Protein AF-A0A958J4Z8-F1 (afdb_monomer)

Radius of gyration: 10.98 Å; Cα contacts (8 Å, |Δi|>4): 43; chains: 1; bounding box: 26×22×26 Å

Solvent-accessible surface area (backbone atoms only — not comparable to full-atom values): 3836 Å² total; per-residue (Å²): 136,91,86,85,86,88,81,76,98,59,84,90,76,47,64,47,60,55,48,18,52,49,27,52,77,65,73,43,79,86,84,74,96,78,84,79,74,60,91,85,51,49,62,66,58,54,24,58,75,66,34,86,67,88,115

Sequence (55 aa):
MNKIFVTGIGTGVGKSVVSAALVQALRANYWKPIQSGTIEGSDTETVASLVSNAS

Mean predicted aligned error: 4.05 Å

Secondary structure (DSSP, 8-state):
--------SSTTSSHHHHHHHHHHHHTPPP--S----GGG--HHHHHHHH--S--

Foldseek 3Di:
DDDDDQDDDDPPPCSLVVQLVCCQVVVDDDDDPDFDDCPVHTSNVSSVVSHPRDD

Structure (mmCIF, N/CA/C/O backbone):
data_AF-A0A958J4Z8-F1
#
_entry.id   AF-A0A958J4Z8-F1
#
loop_
_atom_site.group_PDB
_atom_site.id
_atom_site.type_symbol
_atom_site.label_atom_id
_atom_site.label_alt_id
_atom_site.label_comp_id
_atom_site.label_asym_id
_atom_site.label_entity_id
_atom_site.label_seq_id
_atom_site.pdbx_PDB_ins_code
_atom_site.Cartn_x
_atom_site.Cartn_y
_atom_site.Cartn_z
_atom_site.occupancy
_atom_site.B_iso_or_equiv
_atom_site.auth_seq_id
_atom_site.auth_comp_id
_atom_site.auth_asym_id
_atom_site.auth_atom_id
_atom_site.pdbx_PDB_model_num
ATOM 1 N N . MET A 1 1 ? -6.750 -9.416 14.745 1.00 70.81 1 MET A N 1
ATOM 2 C CA . MET A 1 1 ? -6.060 -8.568 13.746 1.00 70.81 1 MET A CA 1
ATOM 3 C C . MET A 1 1 ? -6.214 -9.214 12.383 1.00 70.81 1 MET A C 1
ATOM 5 O O . MET A 1 1 ? -5.790 -10.355 12.234 1.00 70.81 1 MET A O 1
ATOM 9 N N . ASN A 1 2 ? -6.810 -8.510 11.421 1.00 86.44 2 ASN A N 1
ATOM 10 C CA . ASN A 1 2 ? -6.942 -9.002 10.048 1.00 86.44 2 ASN A CA 1
ATOM 11 C C . ASN A 1 2 ? -5.708 -8.584 9.240 1.00 86.44 2 ASN A C 1
ATOM 13 O O . ASN A 1 2 ? -5.269 -7.441 9.345 1.00 86.44 2 ASN A O 1
ATOM 17 N N . LYS A 1 3 ? -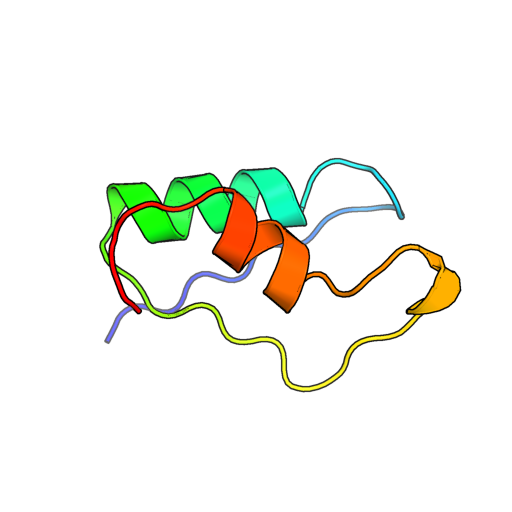5.142 -9.509 8.460 1.00 93.00 3 LYS A N 1
ATOM 18 C CA . LYS A 1 3 ? -3.983 -9.261 7.593 1.00 93.00 3 LYS A CA 1
ATOM 19 C C . LYS A 1 3 ? -4.425 -9.375 6.141 1.00 93.00 3 LYS A C 1
ATOM 21 O O . LYS A 1 3 ? -5.040 -10.371 5.772 1.00 93.00 3 LYS A O 1
ATOM 26 N N . ILE A 1 4 ? -4.098 -8.369 5.338 1.00 95.75 4 ILE A N 1
ATOM 27 C CA . ILE A 1 4 ? -4.369 -8.348 3.900 1.00 95.75 4 ILE A CA 1
ATOM 28 C C . ILE A 1 4 ? -3.025 -8.372 3.179 1.00 95.75 4 ILE A C 1
ATOM 30 O O . ILE A 1 4 ? -2.136 -7.589 3.507 1.00 95.75 4 ILE A O 1
ATOM 34 N N . PHE A 1 5 ? -2.877 -9.275 2.212 1.00 96.06 5 PHE A N 1
ATOM 35 C CA . PHE A 1 5 ? -1.683 -9.366 1.381 1.00 96.06 5 PHE A CA 1
ATOM 36 C C . PHE A 1 5 ? -2.005 -8.911 -0.041 1.00 96.06 5 PHE A C 1
ATOM 38 O O . PHE A 1 5 ? -2.863 -9.492 -0.703 1.00 96.06 5 PHE A O 1
ATOM 45 N N . VAL A 1 6 ? -1.317 -7.867 -0.503 1.00 95.56 6 VAL A N 1
ATOM 46 C CA . VAL A 1 6 ? -1.468 -7.326 -1.859 1.00 95.56 6 VAL A CA 1
ATOM 47 C C . VAL A 1 6 ? -0.354 -7.893 -2.737 1.00 95.56 6 VAL A C 1
ATOM 49 O O . VAL A 1 6 ? 0.823 -7.625 -2.509 1.00 95.56 6 VAL A O 1
ATOM 52 N N . THR A 1 7 ? -0.725 -8.672 -3.753 1.00 95.31 7 THR A N 1
ATOM 53 C CA . THR A 1 7 ? 0.201 -9.280 -4.723 1.00 95.31 7 THR A CA 1
ATOM 54 C C . THR A 1 7 ? -0.144 -8.860 -6.152 1.00 95.31 7 THR A C 1
ATOM 56 O O . THR A 1 7 ? -1.239 -8.369 -6.417 1.00 95.31 7 THR A O 1
ATOM 59 N N . GLY A 1 8 ? 0.789 -9.028 -7.085 1.00 92.75 8 GLY A N 1
ATOM 60 C CA . GLY A 1 8 ? 0.583 -8.722 -8.499 1.00 92.75 8 GLY A CA 1
ATOM 61 C C . GLY A 1 8 ? 1.697 -9.291 -9.370 1.00 92.75 8 GLY A C 1
ATOM 62 O O . G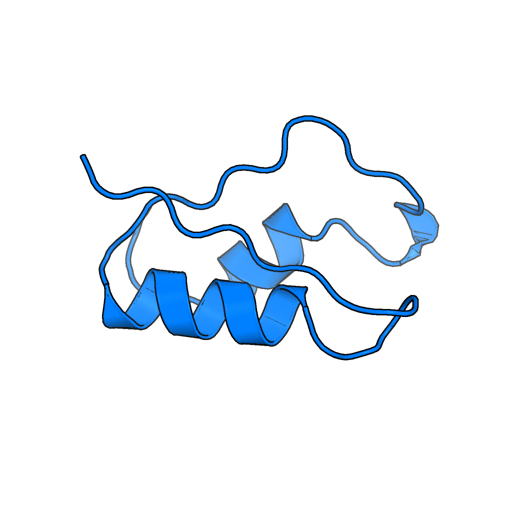LY A 1 8 ? 2.808 -9.514 -8.898 1.00 92.75 8 GLY A O 1
ATOM 63 N N . ILE A 1 9 ? 1.388 -9.514 -10.646 1.00 93.94 9 ILE A N 1
ATOM 64 C CA . ILE A 1 9 ? 2.214 -10.300 -11.579 1.00 93.94 9 ILE A CA 1
ATOM 65 C C . ILE A 1 9 ? 3.413 -9.549 -12.180 1.00 93.94 9 ILE A C 1
ATOM 67 O O . ILE A 1 9 ? 4.180 -10.131 -12.937 1.00 93.94 9 ILE A O 1
ATOM 71 N N . GLY A 1 10 ? 3.580 -8.261 -11.870 1.00 88.12 10 GLY A N 1
ATOM 72 C CA . GLY A 1 10 ? 4.649 -7.445 -12.442 1.00 88.12 10 GLY A CA 1
ATOM 73 C C . GLY A 1 10 ? 4.986 -6.206 -11.620 1.00 88.12 10 GLY A C 1
ATOM 74 O O . GLY A 1 10 ? 4.292 -5.851 -10.657 1.00 88.12 10 GLY A O 1
ATOM 75 N N . THR A 1 11 ? 6.068 -5.539 -12.006 1.00 87.00 11 THR A N 1
ATOM 76 C CA . THR A 1 11 ? 6.448 -4.208 -11.510 1.00 87.00 11 THR A CA 1
ATOM 77 C C . THR A 1 11 ? 5.545 -3.148 -12.147 1.00 87.00 11 THR A C 1
ATOM 79 O O . THR A 1 11 ? 5.059 -3.339 -13.255 1.00 87.00 11 THR A O 1
ATOM 82 N N . GLY A 1 12 ? 5.228 -2.069 -11.427 1.00 87.44 12 GLY A N 1
ATOM 83 C CA . GLY A 1 12 ? 4.401 -0.976 -11.964 1.00 87.44 12 GLY A CA 1
ATOM 84 C C . GLY A 1 12 ? 2.898 -1.262 -12.121 1.00 87.44 12 GLY A C 1
ATOM 85 O O . GLY A 1 12 ? 2.141 -0.350 -12.418 1.00 87.44 12 GLY A O 1
ATOM 86 N N . VAL A 1 13 ? 2.414 -2.479 -11.840 1.00 93.25 13 VAL A N 1
ATOM 87 C CA . VAL A 1 13 ? 0.988 -2.858 -12.012 1.00 93.25 13 VAL A CA 1
ATOM 88 C C . VAL A 1 13 ? 0.006 -2.228 -10.999 1.00 93.25 13 VAL A C 1
ATOM 90 O O . VAL A 1 13 ? -1.140 -2.650 -10.914 1.00 93.25 13 VAL A O 1
ATOM 93 N N . GLY A 1 14 ? 0.442 -1.258 -10.185 1.00 94.06 14 GLY A N 1
ATOM 94 C CA . GLY A 1 14 ? -0.434 -0.516 -9.261 1.00 94.06 14 GLY A CA 1
ATOM 95 C C . GLY A 1 14 ? -0.574 -1.070 -7.834 1.00 94.06 14 GLY A C 1
ATOM 96 O O . GLY A 1 14 ? -1.423 -0.600 -7.081 1.00 94.06 14 GLY A O 1
ATOM 97 N N . LYS A 1 15 ? 0.265 -2.027 -7.410 1.00 95.50 15 LYS A N 1
ATOM 98 C CA . LYS A 1 15 ? 0.196 -2.632 -6.056 1.00 95.50 15 LYS A CA 1
ATOM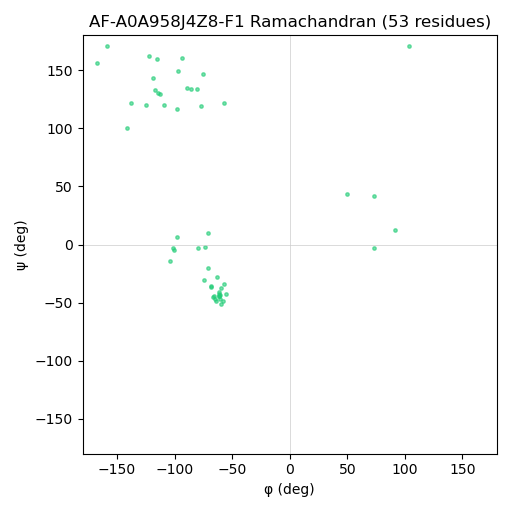 99 C C . LYS A 1 15 ? 0.258 -1.601 -4.917 1.00 95.50 15 LYS A C 1
ATOM 101 O O . LYS A 1 15 ? -0.508 -1.710 -3.961 1.00 95.50 15 LYS A O 1
ATOM 106 N N . SER A 1 16 ? 1.132 -0.599 -5.021 1.00 94.75 16 SER A N 1
ATOM 107 C CA . SER A 1 16 ? 1.295 0.443 -3.994 1.00 94.75 16 SER A CA 1
ATOM 108 C C . SER A 1 16 ? 0.065 1.355 -3.909 1.00 94.75 16 SER A C 1
ATOM 110 O O . SER A 1 16 ? -0.371 1.690 -2.815 1.00 94.75 16 SER A O 1
ATOM 112 N N . VAL A 1 17 ? -0.572 1.663 -5.046 1.00 96.00 17 VAL A N 1
ATOM 113 C CA . VAL A 1 17 ? -1.819 2.450 -5.098 1.00 96.00 17 VAL A CA 1
ATOM 114 C C . VAL A 1 17 ? -2.977 1.688 -4.452 1.00 96.00 17 VAL A C 1
ATOM 116 O O . VAL A 1 17 ? -3.696 2.239 -3.622 1.00 96.00 17 VAL A O 1
ATOM 119 N N . VAL A 1 18 ? -3.129 0.397 -4.769 1.00 97.31 18 VAL A N 1
ATOM 120 C CA . VAL A 1 18 ? -4.141 -0.463 -4.128 1.00 97.31 18 VAL A CA 1
ATOM 121 C C . VAL A 1 18 ? -3.888 -0.576 -2.624 1.00 97.31 18 VAL A C 1
ATOM 123 O O . VAL A 1 18 ? -4.823 -0.499 -1.830 1.00 97.31 18 VAL A O 1
ATOM 126 N N . SER A 1 19 ? -2.623 -0.706 -2.219 1.00 96.81 19 SER A N 1
ATOM 127 C CA . SER A 1 19 ? -2.242 -0.744 -0.804 1.00 96.81 19 SER A CA 1
ATOM 128 C C . SER A 1 19 ? -2.611 0.555 -0.084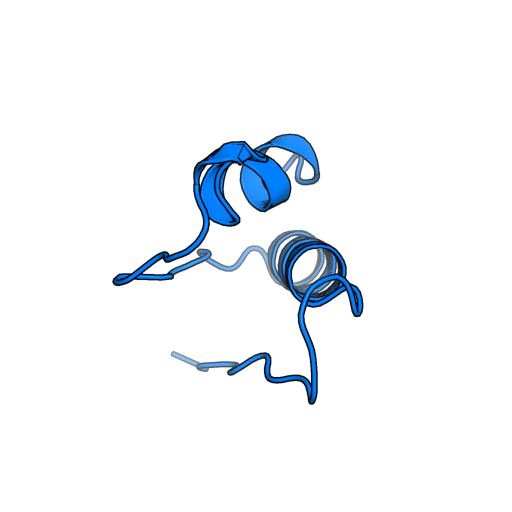 1.00 96.81 19 SER A C 1
ATOM 130 O O . SER A 1 19 ? -3.199 0.493 0.992 1.00 96.81 19 SER A O 1
ATOM 132 N N . ALA A 1 20 ? -2.354 1.717 -0.692 1.00 96.81 20 ALA A N 1
ATOM 133 C CA . ALA A 1 20 ? -2.746 3.016 -0.147 1.00 96.81 20 ALA A CA 1
ATOM 134 C C . ALA A 1 20 ? -4.269 3.149 0.006 1.00 96.81 20 ALA A C 1
ATOM 136 O O . ALA A 1 20 ? -4.747 3.580 1.054 1.00 96.81 20 ALA A O 1
ATOM 137 N N . ALA A 1 21 ? -5.043 2.702 -0.988 1.00 97.25 21 ALA A N 1
ATOM 138 C CA . ALA A 1 21 ? -6.503 2.709 -0.913 1.00 97.25 21 ALA A CA 1
ATOM 139 C C . ALA A 1 21 ? -7.026 1.856 0.256 1.00 97.25 21 ALA A C 1
ATOM 141 O O . ALA A 1 21 ? -7.905 2.293 1.000 1.00 97.25 21 ALA A O 1
ATOM 142 N N . LEU A 1 22 ? -6.455 0.662 0.459 1.00 96.50 22 LEU A N 1
ATOM 143 C CA . LEU A 1 22 ? -6.807 -0.213 1.581 1.00 96.50 22 LEU A CA 1
ATOM 144 C C . LEU A 1 22 ? -6.417 0.402 2.928 1.00 96.50 22 LEU A C 1
ATOM 146 O O . LEU A 1 22 ? -7.220 0.392 3.858 1.00 96.50 22 LEU A O 1
ATOM 150 N N . VAL A 1 23 ? -5.215 0.970 3.030 1.00 96.19 23 VAL A N 1
ATOM 151 C CA . VAL A 1 23 ? -4.727 1.666 4.231 1.00 96.19 23 VAL A CA 1
ATOM 152 C C . VAL A 1 23 ? -5.659 2.819 4.604 1.00 96.19 23 VAL A C 1
ATOM 154 O O . VAL A 1 23 ? -6.114 2.894 5.745 1.00 96.19 23 VAL A O 1
ATOM 157 N N . GLN A 1 24 ? -6.017 3.666 3.635 1.00 96.31 24 GLN A N 1
ATOM 158 C CA . GLN A 1 24 ? -6.914 4.802 3.843 1.00 96.31 24 GLN A CA 1
ATOM 159 C C . GLN A 1 24 ? -8.320 4.351 4.255 1.00 96.31 24 GLN A C 1
ATOM 161 O O . GLN A 1 24 ? -8.868 4.863 5.231 1.00 96.31 24 GLN A O 1
ATOM 166 N N . ALA A 1 25 ? -8.907 3.395 3.531 1.00 95.81 25 ALA A N 1
ATOM 167 C CA . ALA A 1 25 ? -10.277 2.947 3.771 1.00 95.81 25 ALA A CA 1
ATOM 168 C C . ALA A 1 25 ? -10.428 2.205 5.106 1.00 95.81 25 ALA A C 1
ATOM 170 O O . ALA A 1 25 ? -11.449 2.337 5.778 1.00 95.81 25 ALA A O 1
ATOM 171 N N . LEU A 1 26 ? -9.410 1.434 5.496 1.00 95.00 26 LEU A N 1
ATOM 172 C CA . LEU A 1 26 ? -9.467 0.559 6.667 1.00 95.00 26 LEU A CA 1
ATOM 173 C C . LEU A 1 26 ? -8.775 1.144 7.901 1.00 95.00 26 LEU A C 1
ATOM 175 O O . LEU A 1 26 ? -8.825 0.517 8.957 1.00 95.00 26 LEU A O 1
ATOM 179 N N . ARG A 1 27 ? -8.126 2.314 7.782 1.00 94.38 27 ARG A N 1
ATOM 180 C CA . ARG A 1 27 ? -7.233 2.876 8.816 1.00 94.38 27 ARG A CA 1
ATOM 181 C C . ARG A 1 27 ? -6.208 1.843 9.299 1.00 94.38 27 ARG A C 1
ATOM 183 O O . ARG A 1 27 ? -5.999 1.663 10.496 1.00 94.38 27 ARG A O 1
ATOM 190 N N . ALA A 1 28 ? -5.631 1.109 8.353 1.00 94.06 28 ALA A N 1
ATOM 191 C CA . ALA A 1 28 ? -4.687 0.032 8.630 1.00 94.06 28 ALA A CA 1
ATOM 192 C C . ALA A 1 28 ? -3.241 0.535 8.583 1.00 94.06 28 ALA A C 1
ATOM 194 O O . ALA A 1 28 ? -2.952 1.536 7.940 1.00 94.06 28 ALA A O 1
ATOM 195 N N . ASN A 1 29 ? -2.311 -0.200 9.191 1.00 94.00 29 ASN A N 1
ATOM 196 C CA . ASN A 1 29 ? -0.887 0.075 9.026 1.00 94.00 29 ASN A CA 1
ATOM 197 C C . ASN A 1 29 ? -0.349 -0.623 7.771 1.00 94.00 29 ASN A C 1
ATOM 199 O O . ASN A 1 29 ? -0.602 -1.811 7.549 1.00 94.00 29 ASN A O 1
ATOM 203 N N . TYR A 1 30 ? 0.427 0.106 6.969 1.00 94.81 30 TYR A N 1
ATOM 204 C CA . TYR A 1 30 ? 1.178 -0.475 5.861 1.00 94.81 30 TYR A CA 1
ATOM 205 C C . TYR A 1 30 ? 2.464 -1.129 6.374 1.00 94.81 30 TYR A C 1
ATOM 207 O O . TYR A 1 30 ? 3.197 -0.534 7.163 1.00 94.81 30 TYR A O 1
ATOM 215 N N . TRP A 1 31 ? 2.765 -2.344 5.916 1.00 93.50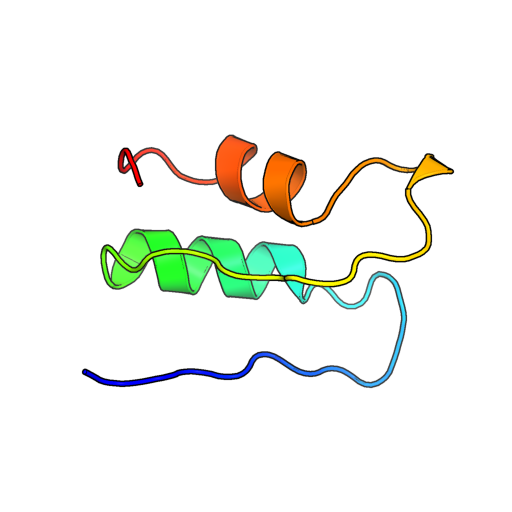 31 TRP A N 1
ATOM 216 C CA . TRP A 1 31 ? 3.993 -3.042 6.287 1.00 93.50 31 TRP A CA 1
ATOM 217 C C . TRP A 1 31 ? 4.616 -3.730 5.081 1.00 93.50 31 TRP A C 1
ATOM 219 O O . TRP A 1 31 ? 4.007 -4.606 4.463 1.00 93.50 31 TRP A O 1
ATOM 229 N N . LYS A 1 32 ? 5.862 -3.358 4.785 1.00 92.50 32 LYS A N 1
ATOM 230 C CA . LYS A 1 32 ? 6.691 -4.018 3.782 1.00 92.50 32 LYS A CA 1
ATOM 231 C C . LYS A 1 32 ? 8.139 -4.090 4.280 1.00 92.50 32 LYS A C 1
ATOM 233 O O . LYS A 1 32 ? 8.844 -3.089 4.222 1.00 92.50 32 LYS A O 1
ATOM 238 N N . PRO A 1 33 ? 8.585 -5.244 4.806 1.00 89.44 33 PRO A N 1
ATOM 239 C CA . PRO A 1 33 ? 9.876 -5.346 5.490 1.00 89.44 33 PRO A CA 1
ATOM 240 C C . PRO A 1 33 ? 11.061 -5.317 4.528 1.00 89.44 33 PRO A C 1
ATOM 242 O O . PRO A 1 33 ? 12.140 -4.867 4.891 1.00 89.44 33 PRO A O 1
ATOM 245 N N . ILE A 1 34 ? 10.862 -5.823 3.311 1.00 87.94 34 ILE A N 1
ATOM 246 C CA . ILE A 1 34 ? 11.887 -5.920 2.281 1.00 87.94 34 ILE A CA 1
ATOM 247 C C . ILE A 1 34 ? 11.359 -5.203 1.044 1.00 87.94 34 ILE A C 1
ATOM 249 O O . ILE A 1 34 ? 10.319 -5.575 0.494 1.00 87.94 34 ILE A O 1
ATOM 253 N N . GLN A 1 35 ? 12.087 -4.174 0.622 1.00 85.88 35 GLN A N 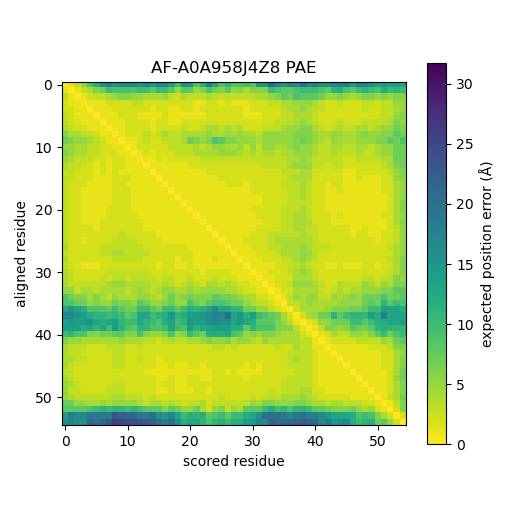1
ATOM 254 C CA . GLN A 1 35 ? 11.837 -3.424 -0.603 1.00 85.88 35 GLN A CA 1
ATOM 255 C C . GLN A 1 35 ? 13.034 -3.592 -1.539 1.00 85.88 35 GLN A C 1
ATOM 257 O O . GLN A 1 35 ? 14.182 -3.437 -1.129 1.00 85.88 35 GLN A O 1
ATOM 262 N N . SER A 1 36 ? 12.753 -3.881 -2.806 1.00 82.25 3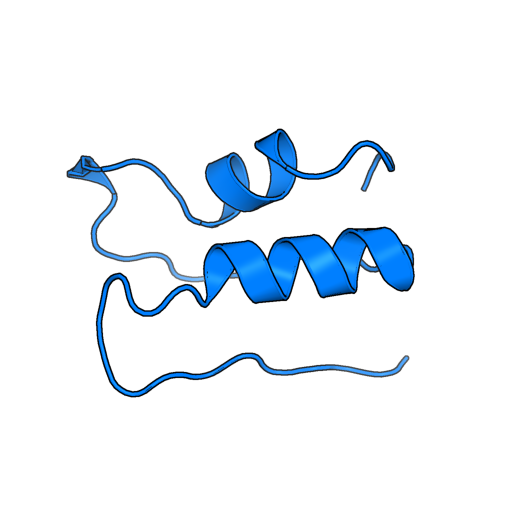6 SER A N 1
ATOM 263 C CA . SER A 1 36 ? 13.720 -3.869 -3.904 1.00 82.25 36 SER A CA 1
ATOM 264 C C . SER A 1 36 ? 13.350 -2.774 -4.910 1.00 82.25 36 SER A C 1
ATOM 266 O O . SER A 1 36 ? 12.205 -2.326 -4.935 1.00 82.25 36 SER A O 1
ATOM 268 N N . GLY A 1 37 ? 14.308 -2.328 -5.731 1.00 73.56 37 GLY A N 1
ATOM 269 C CA . GLY A 1 37 ? 14.043 -1.348 -6.796 1.00 73.56 37 GLY A CA 1
ATOM 270 C C . GLY A 1 37 ? 13.808 0.087 -6.307 1.00 73.56 37 GLY A C 1
ATOM 271 O O . GLY A 1 37 ? 12.926 0.764 -6.810 1.00 73.56 37 GLY A O 1
ATOM 272 N N . THR A 1 38 ? 14.594 0.563 -5.338 1.00 68.50 38 THR A N 1
ATOM 273 C CA . THR A 1 38 ? 14.439 1.885 -4.692 1.00 68.50 38 THR A CA 1
ATOM 274 C C . THR A 1 38 ? 14.854 3.093 -5.541 1.00 68.50 38 THR A C 1
ATOM 276 O O . THR A 1 38 ? 14.718 4.223 -5.083 1.00 68.50 38 THR A O 1
ATOM 279 N N . ILE A 1 39 ? 15.354 2.890 -6.765 1.00 71.25 39 ILE A N 1
ATOM 280 C CA . ILE A 1 39 ? 15.803 3.979 -7.656 1.00 71.25 39 ILE A CA 1
ATOM 281 C C . ILE A 1 39 ? 14.632 4.906 -8.038 1.00 71.25 39 ILE A C 1
ATOM 283 O O . ILE A 1 39 ? 14.835 6.09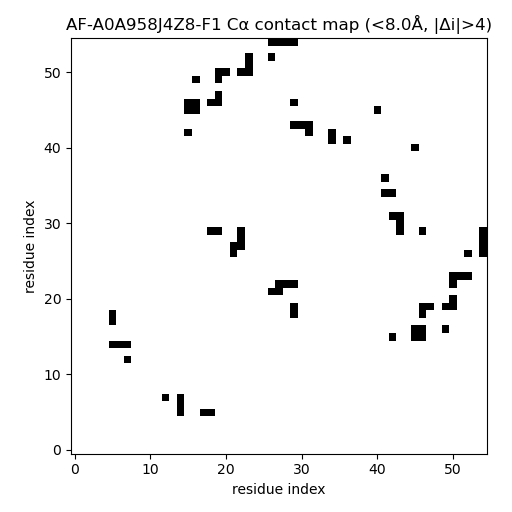6 -8.253 1.00 71.25 39 ILE A O 1
ATOM 287 N N . GLU A 1 40 ? 13.405 4.379 -8.064 1.00 71.81 40 GLU A N 1
ATOM 288 C CA . GLU A 1 40 ? 12.174 5.114 -8.395 1.00 71.81 40 GLU A CA 1
ATOM 289 C C . GLU A 1 40 ? 11.392 5.580 -7.144 1.00 71.81 40 GLU A C 1
ATOM 291 O O . GLU A 1 40 ? 10.291 6.113 -7.268 1.00 71.81 40 GLU A O 1
ATOM 296 N N . GLY A 1 41 ? 11.953 5.392 -5.940 1.00 79.69 41 GLY A N 1
ATOM 297 C CA . GLY A 1 41 ? 11.288 5.615 -4.647 1.00 79.69 41 GLY A CA 1
ATOM 298 C C . GLY A 1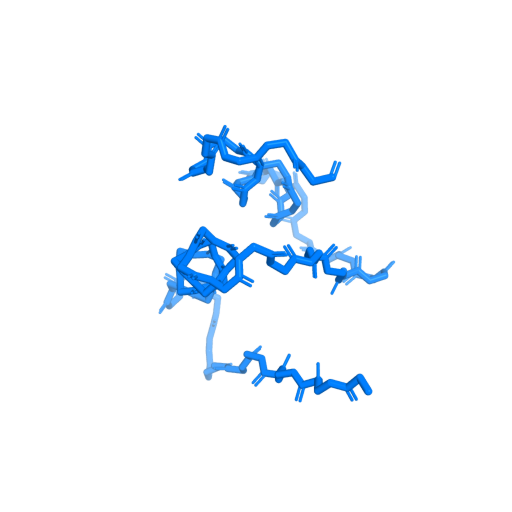 41 ? 10.855 4.316 -3.956 1.00 79.69 41 GLY A C 1
ATOM 299 O O . GLY A 1 41 ? 10.947 3.222 -4.524 1.00 79.69 41 GLY A O 1
ATOM 300 N N . SER A 1 42 ? 10.418 4.401 -2.694 1.00 89.50 42 SER A N 1
ATOM 301 C CA . SER A 1 42 ? 9.929 3.234 -1.948 1.00 89.50 42 SER A CA 1
ATOM 302 C C . SER A 1 42 ? 8.403 3.109 -1.973 1.00 89.50 42 SER A C 1
ATOM 304 O O . SER A 1 42 ? 7.660 4.095 -1.993 1.00 89.50 42 SER A O 1
ATOM 306 N N . ASP A 1 43 ? 7.904 1.868 -1.924 1.00 91.00 43 ASP A N 1
ATOM 307 C CA . ASP A 1 43 ? 6.465 1.618 -1.778 1.00 91.00 43 ASP A CA 1
ATOM 308 C C . ASP A 1 43 ? 5.913 2.282 -0.509 1.00 91.00 43 ASP A C 1
ATOM 310 O O . ASP A 1 43 ? 4.775 2.740 -0.505 1.00 91.00 43 ASP A O 1
ATOM 314 N N . THR A 1 44 ? 6.717 2.340 0.557 1.00 92.62 44 THR A N 1
ATOM 315 C CA . THR A 1 44 ? 6.344 2.970 1.827 1.00 92.62 44 THR A CA 1
ATOM 316 C C . THR A 1 44 ? 6.145 4.472 1.662 1.00 92.62 44 THR A C 1
ATOM 318 O O . THR A 1 44 ? 5.119 4.985 2.097 1.00 92.62 44 THR A O 1
ATOM 321 N N . GLU A 1 45 ? 7.070 5.169 0.996 1.00 92.25 45 GLU A N 1
ATOM 322 C CA . GLU A 1 45 ? 6.918 6.597 0.678 1.00 92.25 45 GLU A CA 1
ATOM 323 C C . GLU A 1 45 ? 5.704 6.839 -0.216 1.00 92.25 45 GLU A C 1
ATOM 325 O O . GLU A 1 45 ? 4.910 7.738 0.048 1.00 92.25 45 GLU A O 1
ATOM 330 N N . THR A 1 46 ? 5.521 6.001 -1.241 1.00 92.88 46 THR A N 1
ATOM 331 C CA . THR A 1 46 ? 4.380 6.103 -2.158 1.00 92.88 46 THR A CA 1
ATOM 332 C C . THR A 1 46 ? 3.069 5.969 -1.393 1.00 92.88 46 THR A C 1
ATOM 334 O O . THR A 1 46 ? 2.202 6.831 -1.504 1.00 92.88 46 THR A O 1
ATOM 337 N N . VAL A 1 47 ? 2.926 4.922 -0.575 1.00 95.19 47 VAL A N 1
ATOM 338 C CA . VAL A 1 47 ? 1.723 4.713 0.237 1.00 95.19 47 VAL A CA 1
ATOM 339 C C . VAL A 1 47 ? 1.516 5.876 1.201 1.00 95.19 47 VAL A C 1
ATOM 341 O O . VAL A 1 47 ? 0.418 6.419 1.235 1.00 95.19 47 VAL A O 1
ATOM 344 N N . ALA A 1 48 ? 2.558 6.312 1.914 1.00 94.00 48 ALA A N 1
ATOM 345 C CA . ALA A 1 48 ? 2.478 7.437 2.843 1.00 94.00 48 ALA A CA 1
ATOM 346 C C . ALA A 1 48 ? 2.053 8.747 2.153 1.00 94.00 48 ALA A C 1
ATOM 348 O O . ALA A 1 48 ? 1.273 9.506 2.717 1.00 94.00 48 ALA A O 1
ATOM 349 N N . SER A 1 49 ? 2.510 8.995 0.921 1.00 94.81 49 SER A N 1
ATOM 350 C CA . SER A 1 49 ? 2.148 10.193 0.145 1.00 94.81 49 SER A CA 1
ATOM 351 C C . SER A 1 49 ? 0.696 10.202 -0.349 1.00 94.81 49 SER A C 1
ATOM 353 O O . SER A 1 49 ? 0.160 11.260 -0.672 1.00 94.81 49 SER A O 1
ATOM 355 N N . LEU A 1 50 ? 0.059 9.029 -0.417 1.00 95.69 50 LEU A N 1
ATOM 356 C CA . LEU A 1 50 ? -1.283 8.836 -0.970 1.00 95.69 50 LEU A CA 1
ATOM 357 C C . LEU A 1 50 ? -2.374 8.708 0.101 1.00 95.69 50 LEU A C 1
ATOM 359 O O . LEU A 1 50 ? -3.550 8.578 -0.243 1.00 95.69 50 LEU A O 1
ATOM 363 N N . VAL A 1 51 ? -2.009 8.721 1.384 1.00 95.69 51 VAL A N 1
ATOM 364 C CA . VAL A 1 51 ? -2.947 8.564 2.503 1.00 95.69 51 VAL A CA 1
ATOM 365 C C . VAL A 1 51 ? -2.927 9.802 3.392 1.00 95.69 51 VAL A C 1
ATOM 367 O O . VAL A 1 51 ? -1.890 10.423 3.599 1.00 95.69 51 VAL A O 1
ATOM 370 N N . SER A 1 52 ? -4.091 10.179 3.919 1.00 93.44 52 SER A N 1
ATOM 371 C CA . SER A 1 52 ? -4.238 11.317 4.839 1.00 93.44 52 SER A CA 1
ATOM 372 C C . SER A 1 52 ? -4.417 10.885 6.290 1.00 93.44 52 SER A C 1
ATOM 374 O O . SER A 1 52 ? -4.286 11.695 7.208 1.00 93.44 52 SER A O 1
ATOM 376 N N . ASN A 1 53 ? -4.713 9.605 6.511 1.00 86.56 53 ASN A N 1
ATOM 377 C CA . ASN A 1 53 ? -4.777 9.047 7.847 1.00 86.56 53 ASN A CA 1
ATOM 378 C C . ASN A 1 53 ? -3.345 8.825 8.344 1.00 86.56 53 ASN A C 1
ATOM 380 O O . ASN A 1 53 ? -2.591 8.060 7.742 1.00 86.56 53 ASN A O 1
ATOM 384 N N . ALA A 1 54 ? -2.982 9.487 9.444 1.00 60.62 54 ALA A N 1
ATOM 385 C CA . ALA A 1 54 ? -1.730 9.209 10.134 1.00 60.62 54 ALA A CA 1
ATOM 386 C C . ALA A 1 54 ? -1.698 7.719 10.517 1.00 60.62 54 ALA A C 1
ATOM 388 O O . ALA A 1 54 ? -2.629 7.226 11.159 1.00 60.62 54 ALA A O 1
ATOM 389 N N . SER A 1 55 ? -0.672 7.012 10.039 1.00 57.81 55 SER A N 1
ATOM 390 C CA . SER A 1 55 ? -0.403 5.609 10.378 1.00 57.81 55 SER A CA 1
ATOM 391 C C . SER A 1 55 ? 0.392 5.499 11.668 1.00 57.81 55 SER A C 1
ATOM 393 O O . SER A 1 55 ? 1.245 6.385 11.895 1.00 57.81 55 SER A O 1
#

pLDDT: mean 89.62, std 9.36, range [57.81, 97.31]